Protein AF-A0A2N3PKP7-F1 (afdb_monomer)

Sequence (145 aa):
MVKKNRFWNNRLCNQIWKQWNFYYEQWLKAGGSLNTKGFIARTTYGYERVRYHLSYKLSYAIINNYKSFRGCLKLPFVLIAIVLKHKREAKFYECIIQKEPHLKLPPLSSYEDYKSAIREKQTFSYRLGSALIKACKTFHKGGIP

Radius of gyration: 20.46 Å; Cα contacts (8 Å, |Δi|>4): 107; chains: 1; bounding box: 43×53×50 Å

Organism: NCBI:txid157268

Secondary structure (DSSP, 8-state):
------GGGBHHHHHH-TTHHHHHHHHHHTTPPP-TT---B----HHHHHHTSHHHHHHHHHHHHTTSHHHHHHHHHHHHHHHHHHHHHHHHHHHHHHH-GGGSPPPGGGSTTHHHHHHHHHSHHHHHHHHHHHHHHHHTTT---

InterPro domains:
  IPR059418 Repeat of unknown function DUF8374 [PF28160] (39-144)

pLDDT: mean 79.08, std 14.98, range [32.28, 94.56]

Structure (mmCIF, N/CA/C/O backbone):
data_AF-A0A2N3PKP7-F1
#
_entry.id   AF-A0A2N3PKP7-F1
#
loop_
_atom_site.group_PDB
_atom_site.id
_atom_site.type_symbol
_atom_site.label_atom_id
_atom_site.label_alt_id
_atom_site.label_comp_id
_atom_site.label_asym_id
_atom_site.label_entity_id
_atom_site.label_seq_id
_atom_site.pdbx_PDB_ins_code
_atom_site.Cartn_x
_atom_site.Cartn_y
_atom_site.Cartn_z
_atom_site.occupancy
_atom_site.B_iso_or_equiv
_atom_site.auth_seq_id
_atom_site.auth_comp_id
_atom_site.auth_asym_id
_atom_site.auth_atom_id
_atom_site.pdbx_PDB_model_num
ATOM 1 N N . MET A 1 1 ? -0.941 28.768 1.260 1.00 32.28 1 MET A N 1
ATOM 2 C CA . MET A 1 1 ? -1.497 28.517 2.611 1.00 32.28 1 MET A CA 1
ATOM 3 C C . MET A 1 1 ? -1.691 27.021 2.815 1.00 32.28 1 MET A C 1
ATOM 5 O O . MET A 1 1 ? -2.619 26.449 2.256 1.00 32.28 1 MET A O 1
ATOM 9 N N . VAL A 1 2 ? -0.800 26.369 3.564 1.00 35.72 2 VAL A N 1
ATOM 10 C CA . VAL A 1 2 ? -0.954 24.953 3.930 1.00 35.72 2 VAL A CA 1
ATOM 11 C C . VAL A 1 2 ? -2.167 24.861 4.855 1.00 35.72 2 VAL A C 1
ATOM 13 O O . VAL A 1 2 ? -2.103 25.289 6.007 1.00 35.72 2 VAL A O 1
ATOM 16 N N . LYS A 1 3 ? -3.311 24.389 4.342 1.00 42.16 3 LYS A N 1
ATOM 17 C CA . LYS A 1 3 ? -4.479 24.110 5.183 1.00 42.16 3 LYS A CA 1
ATOM 18 C C . LYS A 1 3 ? -4.014 23.116 6.243 1.00 42.16 3 LYS A C 1
ATOM 20 O O . LYS A 1 3 ? -3.675 21.984 5.910 1.00 42.16 3 LYS A O 1
ATOM 25 N N . LYS A 1 4 ? -3.956 23.555 7.505 1.00 40.88 4 LYS A N 1
ATOM 26 C CA . LYS A 1 4 ? -3.724 22.684 8.659 1.00 40.88 4 LYS A CA 1
ATOM 27 C C . LYS A 1 4 ? -4.899 21.707 8.726 1.00 40.88 4 LYS A C 1
ATOM 29 O O . LYS A 1 4 ? -5.902 21.980 9.387 1.00 40.88 4 LYS A O 1
ATOM 34 N N . A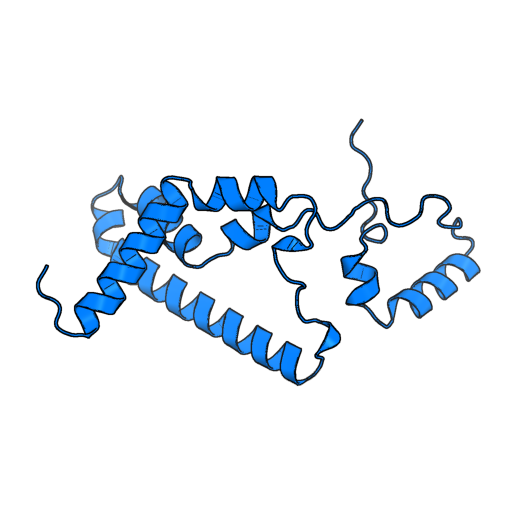SN A 1 5 ? -4.804 20.610 7.980 1.00 46.72 5 ASN A N 1
ATOM 35 C CA . ASN A 1 5 ? -5.686 19.462 8.097 1.00 46.72 5 ASN A CA 1
ATOM 36 C C . ASN A 1 5 ? -5.417 18.865 9.471 1.00 46.72 5 ASN A C 1
ATOM 38 O O . ASN A 1 5 ? -4.544 18.020 9.643 1.00 46.72 5 ASN A O 1
ATOM 42 N N . ARG A 1 6 ? -6.125 19.382 10.477 1.00 52.12 6 ARG A N 1
ATOM 43 C CA . ARG A 1 6 ? -6.140 18.758 11.790 1.00 52.12 6 ARG A CA 1
ATOM 44 C C . ARG A 1 6 ? -6.648 17.330 11.594 1.00 52.12 6 ARG A C 1
ATOM 46 O O . ARG A 1 6 ? -7.632 17.132 10.883 1.00 52.12 6 ARG A O 1
ATOM 53 N N . PHE A 1 7 ? -5.955 16.357 12.176 1.00 43.59 7 PHE A N 1
ATOM 54 C CA . PHE A 1 7 ? -6.187 14.921 11.972 1.00 43.59 7 PHE A CA 1
ATOM 55 C C . PHE A 1 7 ? -7.673 14.514 12.094 1.00 43.59 7 PHE A C 1
ATOM 57 O O . PHE A 1 7 ? -8.160 13.683 11.334 1.00 43.59 7 PHE A O 1
ATOM 64 N N . TRP A 1 8 ? -8.423 15.184 12.974 1.00 51.06 8 TRP A N 1
ATOM 65 C CA . TRP A 1 8 ? -9.853 14.974 13.231 1.00 51.06 8 TRP A CA 1
ATOM 66 C C . TRP A 1 8 ? -10.822 15.516 12.165 1.00 51.06 8 TRP A C 1
ATOM 68 O O . TRP A 1 8 ? -12.015 15.245 12.240 1.00 51.06 8 TRP A O 1
ATOM 78 N N . ASN A 1 9 ? -10.351 16.224 11.134 1.00 52.91 9 ASN A N 1
ATOM 79 C CA . ASN A 1 9 ? -11.203 16.702 10.034 1.00 52.91 9 ASN A CA 1
ATOM 80 C C . ASN A 1 9 ? -11.394 15.660 8.915 1.00 52.91 9 ASN A C 1
ATOM 82 O O . ASN A 1 9 ? -11.834 16.011 7.816 1.00 52.91 9 ASN A O 1
ATOM 86 N N . ASN A 1 10 ? -11.058 14.393 9.182 1.00 60.28 10 ASN A N 1
ATOM 87 C CA . ASN A 1 10 ? -11.123 13.289 8.232 1.00 60.28 10 ASN A CA 1
ATOM 88 C C . ASN A 1 10 ? -12.338 12.384 8.478 1.00 60.28 10 ASN A C 1
ATOM 90 O O . ASN A 1 10 ? -12.486 11.802 9.554 1.00 60.28 10 ASN A O 1
ATOM 94 N N . ARG A 1 11 ? -13.176 12.203 7.451 1.00 59.03 11 ARG A N 1
ATOM 95 C CA . ARG A 1 11 ? -14.379 11.357 7.525 1.00 59.03 11 ARG A CA 1
ATOM 96 C C . ARG A 1 11 ? -14.063 9.888 7.852 1.00 59.03 11 ARG A C 1
ATOM 98 O O . ARG A 1 11 ? -14.835 9.260 8.568 1.00 59.03 11 ARG A O 1
ATOM 105 N N . LEU A 1 12 ? -12.924 9.364 7.386 1.00 59.16 12 LEU A N 1
ATOM 106 C CA . LEU A 1 12 ? -12.485 7.994 7.693 1.00 59.16 12 LEU A CA 1
ATOM 107 C C . LEU A 1 12 ? -12.159 7.824 9.175 1.00 59.16 12 LEU A C 1
ATOM 109 O O . LEU A 1 12 ? -12.550 6.824 9.761 1.00 59.16 12 LEU A O 1
ATOM 113 N N . CYS A 1 13 ? -11.493 8.798 9.800 1.00 60.25 13 CYS A N 1
ATOM 114 C CA . CYS A 1 13 ? -11.154 8.718 11.222 1.00 60.25 13 CYS A CA 1
ATOM 115 C C . CYS A 1 13 ? -12.410 8.646 12.095 1.00 60.25 13 CYS A C 1
ATOM 117 O O . CYS A 1 13 ? -12.444 7.844 13.019 1.00 60.25 13 CYS A O 1
ATOM 119 N N . ASN A 1 14 ? -13.462 9.399 11.759 1.00 62.75 14 ASN A N 1
ATOM 120 C CA . ASN A 1 14 ? -14.734 9.319 12.479 1.00 62.75 14 ASN A CA 1
ATOM 121 C C . ASN A 1 14 ? -15.471 7.981 12.256 1.00 62.75 14 ASN A C 1
ATOM 123 O O . ASN A 1 14 ? -16.118 7.468 13.158 1.00 62.75 14 ASN A O 1
ATOM 127 N N . GLN A 1 15 ? -15.364 7.385 11.063 1.00 61.94 15 GLN A N 1
ATOM 128 C CA . GLN A 1 15 ? -15.978 6.077 10.779 1.00 61.94 15 GLN A CA 1
ATOM 129 C C . GLN A 1 15 ? -15.248 4.912 11.464 1.00 61.94 15 GLN A C 1
ATOM 131 O O . GLN A 1 15 ? -15.875 3.937 11.871 1.00 61.94 15 GLN A O 1
ATOM 136 N N . ILE A 1 16 ? -13.923 5.008 11.562 1.00 59.66 16 ILE A N 1
ATOM 137 C CA . ILE A 1 16 ? -13.038 3.943 12.047 1.00 59.66 16 ILE A CA 1
ATOM 138 C C . ILE A 1 16 ? -12.884 4.011 13.572 1.00 59.66 16 ILE A C 1
ATOM 140 O O . ILE A 1 16 ? -12.731 2.982 14.219 1.00 59.66 16 ILE A O 1
ATOM 144 N N . TRP A 1 17 ? -12.942 5.200 14.175 1.00 65.38 17 TRP A N 1
ATOM 145 C CA . TRP A 1 17 ? -12.662 5.377 15.597 1.00 65.38 17 TRP A CA 1
ATOM 146 C C . TRP A 1 17 ? -13.943 5.613 16.405 1.00 65.38 17 TRP A C 1
ATOM 148 O O . TRP A 1 17 ? -14.328 6.748 16.667 1.00 65.38 17 TRP A O 1
ATOM 158 N N . LYS A 1 18 ? -14.595 4.531 16.853 1.00 64.31 18 LYS A N 1
ATOM 159 C CA . LYS A 1 18 ? -15.842 4.607 17.644 1.00 64.31 18 LYS A CA 1
ATOM 160 C C . LYS A 1 18 ? -15.707 5.438 18.931 1.00 64.31 18 LYS A C 1
ATOM 162 O O . LYS A 1 18 ? -16.654 6.122 19.308 1.00 64.31 18 LYS A O 1
ATOM 167 N N . GLN A 1 19 ? -14.539 5.428 19.590 1.00 65.69 19 GLN A N 1
ATOM 168 C CA . GLN A 1 19 ? -14.286 6.254 20.783 1.00 65.69 19 GLN A CA 1
ATOM 169 C C . GLN A 1 19 ? -14.061 7.743 20.466 1.00 65.69 19 GLN A C 1
ATOM 171 O O . GLN A 1 19 ? -13.920 8.543 21.387 1.00 65.69 19 GLN A O 1
ATOM 176 N N . TRP A 1 20 ? -14.026 8.149 19.194 1.00 69.94 20 TRP A N 1
ATOM 177 C CA . TRP A 1 20 ? -13.763 9.539 18.827 1.00 69.94 20 TRP A CA 1
ATOM 178 C C . TRP A 1 20 ? -14.800 10.501 19.408 1.00 69.94 20 TRP A C 1
ATOM 180 O O . TRP A 1 20 ? -14.413 11.512 19.986 1.00 69.94 20 TRP A O 1
ATOM 190 N N . ASN A 1 21 ? -16.090 10.152 19.337 1.00 70.75 21 ASN A N 1
ATOM 191 C CA . ASN A 1 21 ? -17.156 10.969 19.924 1.00 70.75 21 ASN A CA 1
ATOM 192 C C . ASN A 1 21 ? -16.914 11.197 21.422 1.00 70.75 21 ASN A C 1
ATOM 194 O O . ASN A 1 21 ? -17.034 12.317 21.898 1.00 70.75 21 ASN A O 1
ATOM 198 N N . PHE A 1 22 ? -16.476 10.164 22.146 1.00 76.31 22 PHE A N 1
ATOM 199 C CA . PHE A 1 22 ? -16.149 10.275 23.566 1.00 76.31 22 PHE A CA 1
ATOM 200 C C . PHE A 1 22 ? -14.987 11.250 23.823 1.00 76.31 22 PHE A C 1
ATOM 202 O O . PHE A 1 22 ? -15.097 12.133 24.669 1.00 76.31 22 PHE A O 1
ATOM 209 N N . TYR A 1 23 ? -13.888 11.152 23.070 1.00 73.88 23 TYR A N 1
ATOM 210 C CA . TYR A 1 23 ? -12.760 12.081 23.222 1.00 73.88 23 TYR A CA 1
ATOM 211 C C . TYR A 1 23 ? -13.097 13.514 22.788 1.00 73.88 23 TYR A C 1
ATOM 213 O O . TYR A 1 23 ? -12.611 14.466 23.397 1.00 73.88 23 TYR A O 1
ATOM 221 N N . TYR A 1 24 ? -13.924 13.679 21.754 1.00 72.19 24 TYR A N 1
ATOM 222 C CA . TYR A 1 24 ? -14.374 14.988 21.284 1.00 72.19 24 TYR A CA 1
ATOM 223 C C . TYR A 1 24 ? -15.248 15.689 22.331 1.00 72.19 24 TYR A C 1
ATOM 225 O O . TYR A 1 24 ? -15.012 16.857 22.630 1.00 72.19 24 TYR A O 1
ATOM 233 N N . GLU A 1 25 ? -16.170 14.959 22.963 1.00 76.62 25 GLU A N 1
ATOM 234 C CA . GLU A 1 25 ? -16.964 15.450 24.096 1.00 76.62 25 GLU A CA 1
ATOM 235 C C . GLU A 1 25 ? -16.074 15.891 25.269 1.00 76.62 25 GLU A C 1
ATOM 237 O O . GLU A 1 25 ? -16.252 16.977 25.820 1.00 76.62 25 GLU A O 1
ATOM 242 N N . GLN A 1 26 ? -15.059 15.097 25.623 1.00 83.56 26 GLN A N 1
ATOM 243 C CA . GLN A 1 26 ? -14.100 15.467 26.672 1.00 83.56 26 GLN A CA 1
ATOM 244 C C . GLN A 1 26 ? -13.302 16.730 26.312 1.00 83.56 26 GLN A C 1
ATOM 246 O O . GLN A 1 26 ? -13.051 17.575 27.168 1.00 83.56 26 GLN A O 1
ATOM 251 N N . TRP A 1 27 ? -12.926 16.889 25.043 1.00 74.69 27 TRP A N 1
ATOM 252 C CA . TRP A 1 27 ? -12.210 18.068 24.562 1.00 74.69 27 TRP A CA 1
ATOM 253 C C . TRP A 1 27 ? -13.076 19.335 24.567 1.00 74.69 27 TRP A C 1
ATOM 255 O O . TRP A 1 27 ? -12.588 20.403 24.938 1.00 74.69 27 TRP A O 1
ATOM 265 N N . LEU A 1 28 ? -14.362 19.226 24.217 1.00 79.62 28 LEU A N 1
ATOM 266 C CA . LEU A 1 28 ? -15.312 20.335 24.338 1.00 79.62 28 LEU A CA 1
ATOM 267 C C . LEU A 1 28 ? -15.469 20.768 25.799 1.00 79.62 28 LEU A C 1
ATOM 269 O O . LEU A 1 28 ? -15.387 21.959 26.096 1.00 79.62 28 LEU A O 1
ATOM 273 N N . LYS A 1 29 ? -15.594 19.808 26.725 1.00 86.44 29 LYS A N 1
ATOM 274 C CA . LYS A 1 29 ? -15.646 20.083 28.172 1.00 86.44 29 LYS A CA 1
ATOM 275 C C . LYS A 1 29 ? -14.379 20.762 28.700 1.00 86.44 29 LYS A C 1
ATOM 277 O O . LYS A 1 29 ? -14.458 21.530 29.650 1.00 86.44 29 LYS A O 1
ATOM 282 N N . ALA A 1 30 ? -13.230 20.525 28.068 1.00 85.06 30 ALA A N 1
ATOM 283 C CA . ALA A 1 30 ? -11.958 21.173 28.392 1.00 85.06 30 ALA A CA 1
ATOM 284 C C . ALA A 1 30 ? -11.779 22.572 27.754 1.00 85.06 30 ALA A C 1
ATOM 286 O O . ALA A 1 30 ? -10.675 23.113 27.777 1.00 85.06 30 ALA A O 1
ATOM 287 N N . GLY A 1 31 ? -12.829 23.161 27.163 1.00 83.25 31 GLY A N 1
ATOM 288 C CA . GLY A 1 31 ? -12.782 24.494 26.542 1.00 83.25 31 GLY A CA 1
ATOM 289 C C . GLY A 1 31 ? -12.355 24.498 25.069 1.00 83.25 31 GLY A C 1
ATOM 290 O O . GLY A 1 31 ? -11.975 25.536 24.525 1.00 83.25 31 GLY A O 1
ATOM 291 N N . GLY A 1 32 ? -12.394 23.342 24.405 1.00 75.12 32 GLY A N 1
ATOM 292 C CA . GLY A 1 32 ? -12.152 23.223 22.972 1.00 75.12 32 GLY A CA 1
ATOM 293 C C . GLY A 1 32 ? -13.193 23.950 22.106 1.00 75.12 32 GLY A C 1
ATOM 294 O O . GLY A 1 32 ? -14.362 24.061 22.459 1.00 75.12 32 GLY A O 1
ATOM 295 N N . SER A 1 33 ? -12.785 24.432 20.928 1.00 76.06 33 SER A N 1
ATOM 296 C CA . SER A 1 33 ? -13.668 25.120 19.968 1.00 76.06 33 SER A CA 1
ATOM 297 C C . SER A 1 33 ? -14.510 24.174 19.098 1.00 76.06 33 SER A C 1
ATOM 299 O O . SER A 1 33 ? -13.982 23.317 18.399 1.00 76.06 33 SER A O 1
ATOM 301 N N . LEU A 1 34 ? -15.823 24.389 19.025 1.00 66.81 34 LEU A N 1
ATOM 302 C CA . LEU A 1 34 ? -16.725 23.594 18.178 1.00 66.81 34 LEU A CA 1
ATOM 303 C C . LEU A 1 34 ? -16.230 23.451 16.725 1.00 66.81 34 LEU A C 1
ATOM 305 O O . LEU A 1 34 ? -15.772 24.411 16.096 1.00 66.81 34 LEU A O 1
ATOM 309 N N . ASN A 1 35 ? -16.369 22.247 16.161 1.00 60.47 35 ASN A N 1
ATOM 310 C CA . ASN A 1 35 ? -16.067 22.009 14.753 1.00 60.47 35 ASN A CA 1
ATOM 311 C C . ASN A 1 35 ? -17.174 22.570 13.840 1.00 60.47 35 ASN A C 1
ATOM 313 O O . ASN A 1 35 ? -18.063 21.851 13.396 1.00 60.47 35 ASN A O 1
ATOM 317 N N . THR A 1 36 ? -17.091 23.860 13.522 1.00 60.75 36 THR A N 1
ATOM 318 C CA . THR A 1 36 ? -18.046 24.573 12.653 1.00 60.75 36 THR A CA 1
ATOM 319 C C . THR A 1 36 ? -17.809 24.368 11.155 1.00 60.75 36 THR A C 1
ATOM 321 O O . THR A 1 36 ? -18.619 24.797 10.340 1.00 60.75 36 THR A O 1
ATOM 324 N N . LYS A 1 37 ? -16.705 23.718 10.760 1.00 57.28 37 LYS A N 1
ATOM 325 C CA . LYS A 1 37 ? -16.305 23.569 9.347 1.00 57.28 37 LYS A CA 1
ATOM 326 C C . LYS A 1 37 ? -16.709 22.227 8.717 1.00 57.28 37 LYS A C 1
ATOM 328 O O . LYS A 1 37 ? -16.512 22.050 7.516 1.00 57.28 37 LYS A O 1
ATOM 333 N N . GLY A 1 38 ? -17.249 21.288 9.500 1.00 60.44 38 GLY A N 1
ATOM 334 C CA . GLY A 1 38 ? -17.584 19.932 9.047 1.00 60.44 38 GLY A CA 1
ATOM 335 C C . GLY A 1 38 ? -16.357 19.080 8.674 1.00 60.44 38 GLY A C 1
ATOM 336 O O . GLY A 1 38 ? -15.212 19.431 8.967 1.00 60.44 38 GLY A O 1
ATOM 337 N N . PHE A 1 39 ? -16.573 17.929 8.022 1.00 55.09 39 PHE A N 1
ATOM 338 C CA . PHE A 1 39 ? -15.484 17.087 7.502 1.00 55.09 39 PHE A CA 1
ATOM 339 C C . PHE A 1 39 ? -14.868 17.729 6.247 1.00 55.09 39 PHE A C 1
ATOM 341 O O . PHE A 1 39 ? -15.379 17.563 5.141 1.00 55.09 39 PHE A O 1
ATOM 348 N N . ILE A 1 40 ? -13.770 18.472 6.420 1.00 50.69 40 ILE A N 1
ATOM 349 C CA . ILE A 1 40 ? -13.083 19.192 5.330 1.00 50.69 40 ILE A CA 1
ATOM 350 C C . ILE A 1 40 ? -12.233 18.243 4.466 1.00 50.69 40 ILE A C 1
ATOM 352 O O . ILE A 1 40 ? -12.097 18.463 3.264 1.00 50.69 40 ILE A O 1
ATOM 356 N N . ALA A 1 41 ? -11.655 17.188 5.053 1.00 52.97 41 ALA A N 1
ATOM 357 C CA . ALA A 1 41 ? -10.836 16.214 4.335 1.00 52.97 41 ALA A CA 1
ATOM 358 C C . ALA A 1 41 ? -11.690 14.998 3.957 1.00 52.97 41 ALA A C 1
ATOM 360 O O . ALA A 1 41 ? -11.899 14.065 4.741 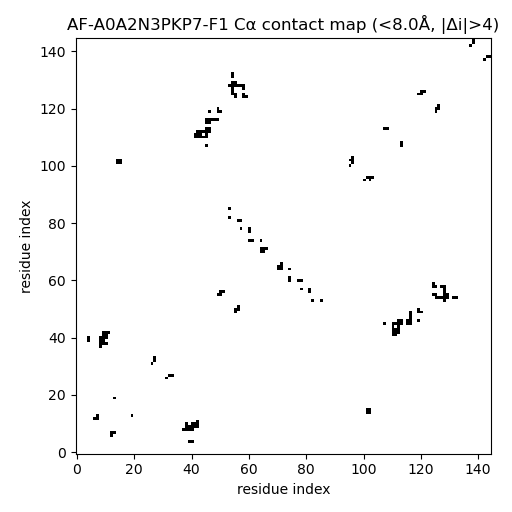1.00 52.97 41 ALA A O 1
ATOM 361 N N . ARG A 1 42 ? -12.205 15.012 2.731 1.00 55.03 42 ARG A N 1
ATOM 362 C CA . ARG A 1 42 ? -12.900 13.874 2.140 1.00 55.03 42 ARG A CA 1
ATOM 363 C C . ARG A 1 42 ? -11.850 12.910 1.577 1.00 55.03 42 ARG A C 1
ATOM 365 O O . ARG A 1 42 ? -11.325 13.105 0.496 1.00 55.03 42 ARG A O 1
ATOM 372 N N . THR A 1 43 ? -11.474 11.925 2.391 1.00 59.59 43 THR A N 1
ATOM 373 C CA . THR A 1 43 ? -10.742 10.691 2.034 1.00 59.59 43 THR A CA 1
ATOM 374 C C . THR A 1 43 ? -9.831 10.785 0.788 1.00 59.59 43 THR A C 1
ATOM 376 O O . THR A 1 43 ? -10.105 10.152 -0.229 1.00 59.59 43 THR A O 1
ATOM 379 N N . THR A 1 44 ? -8.743 11.554 0.843 1.00 64.75 44 THR A N 1
ATOM 380 C CA . THR A 1 44 ? -7.735 11.645 -0.235 1.00 64.75 44 THR A CA 1
ATOM 381 C C . THR A 1 44 ? -6.642 10.589 -0.046 1.00 64.75 44 THR A C 1
ATOM 383 O O . THR A 1 44 ? -5.477 10.919 0.154 1.00 64.75 44 THR A O 1
ATOM 386 N N . TYR A 1 45 ? -7.035 9.316 0.002 1.00 74.44 45 TYR A N 1
ATOM 387 C CA . TYR A 1 45 ? -6.114 8.191 0.233 1.00 74.44 45 TYR A CA 1
ATOM 388 C C . TYR A 1 45 ? -6.154 7.149 -0.887 1.00 74.44 45 TYR A C 1
ATOM 390 O O . TYR A 1 45 ? -5.452 6.140 -0.811 1.00 74.44 45 TYR A O 1
ATOM 398 N N . GLY A 1 46 ? -6.979 7.343 -1.919 1.00 79.69 46 GLY A N 1
ATOM 399 C CA . GLY A 1 46 ? -7.084 6.403 -3.029 1.00 79.69 46 GLY A CA 1
ATOM 400 C C . GLY A 1 46 ? -5.752 6.246 -3.765 1.00 79.69 46 GLY A C 1
ATOM 401 O O . GLY A 1 46 ? -5.341 5.125 -4.070 1.00 79.69 46 GLY A O 1
ATOM 402 N N . TYR A 1 47 ? -5.045 7.352 -3.986 1.00 77.94 47 TYR A N 1
ATOM 403 C CA . TYR A 1 47 ? -3.722 7.391 -4.603 1.00 77.94 47 TYR A CA 1
ATOM 404 C C . TYR A 1 47 ? -2.679 6.615 -3.783 1.00 77.94 47 TYR A C 1
ATOM 406 O O . TYR A 1 47 ? -1.996 5.730 -4.304 1.00 77.94 47 TYR A O 1
ATOM 414 N N . GLU A 1 48 ? -2.599 6.875 -2.477 1.00 81.25 48 GLU A N 1
ATOM 415 C CA . GLU A 1 48 ? -1.670 6.184 -1.573 1.00 81.25 48 GLU A CA 1
ATOM 416 C C . GLU A 1 48 ? -1.982 4.689 -1.462 1.00 81.25 48 GLU A C 1
ATOM 418 O O . GLU A 1 48 ? -1.075 3.853 -1.480 1.00 81.25 48 GLU A O 1
ATOM 423 N N . ARG A 1 49 ? -3.269 4.327 -1.429 1.00 85.38 49 ARG A N 1
ATOM 424 C CA . ARG A 1 49 ? -3.714 2.930 -1.401 1.00 85.38 49 ARG A CA 1
ATOM 425 C C . ARG A 1 49 ? -3.248 2.164 -2.636 1.00 85.38 49 ARG A C 1
ATOM 427 O O . ARG A 1 49 ? -2.803 1.027 -2.501 1.00 85.38 49 ARG A O 1
ATOM 434 N N . VAL A 1 50 ? -3.295 2.784 -3.818 1.00 86.19 50 VAL A N 1
ATOM 435 C CA . VAL A 1 50 ? -2.759 2.186 -5.052 1.00 86.19 50 VAL A CA 1
ATOM 436 C C . VAL A 1 50 ? -1.244 2.001 -4.970 1.00 86.19 50 VAL A C 1
ATOM 438 O O . VAL A 1 50 ? -0.746 0.938 -5.341 1.00 86.19 50 VAL A O 1
ATOM 441 N N . ARG A 1 51 ? -0.506 2.971 -4.421 1.00 82.94 51 ARG A N 1
ATOM 442 C CA . ARG A 1 51 ? 0.946 2.841 -4.197 1.00 82.94 51 ARG A CA 1
ATOM 443 C C . ARG A 1 51 ? 1.317 1.788 -3.155 1.00 82.94 51 ARG A C 1
ATOM 445 O O . ARG A 1 51 ? 2.409 1.228 -3.211 1.00 82.94 51 ARG A O 1
ATOM 452 N N . TYR A 1 52 ? 0.414 1.470 -2.232 1.00 87.56 52 TYR A N 1
ATOM 453 C CA . TYR A 1 52 ? 0.616 0.393 -1.264 1.00 87.56 52 TYR A CA 1
ATOM 454 C C . TYR A 1 52 ? 0.449 -1.013 -1.872 1.00 87.56 52 TYR A C 1
ATOM 456 O O . TYR A 1 52 ? 0.832 -2.011 -1.249 1.00 87.56 52 TYR A O 1
ATOM 464 N N . HIS A 1 53 ? -0.092 -1.131 -3.090 1.00 91.50 53 HIS A N 1
ATOM 465 C CA . HIS A 1 53 ? -0.231 -2.420 -3.761 1.00 91.50 53 HIS A CA 1
ATOM 466 C C . HIS A 1 53 ? 1.115 -3.137 -3.906 1.00 91.50 53 HIS A C 1
ATOM 468 O O . HIS A 1 53 ? 2.159 -2.525 -4.147 1.00 91.50 53 HIS A O 1
ATOM 474 N N . LEU A 1 54 ? 1.068 -4.471 -3.837 1.00 92.44 54 LEU A N 1
ATOM 475 C CA . LEU A 1 54 ? 2.251 -5.314 -3.995 1.00 92.44 54 LEU A CA 1
ATOM 476 C C . LEU A 1 54 ? 3.000 -5.024 -5.305 1.00 92.44 54 LEU A C 1
ATOM 478 O O . LEU A 1 54 ? 4.222 -4.934 -5.287 1.00 92.44 54 LEU A O 1
ATOM 482 N N . SER A 1 55 ? 2.278 -4.810 -6.411 1.00 92.62 55 SER A N 1
ATOM 483 C CA . SER A 1 55 ? 2.864 -4.470 -7.715 1.00 92.62 55 SER A CA 1
ATOM 484 C C . SER A 1 55 ? 3.815 -3.277 -7.623 1.00 92.62 55 SER A C 1
ATOM 486 O O . SER A 1 55 ? 4.950 -3.356 -8.076 1.00 92.62 55 SER A O 1
ATOM 488 N N . TYR A 1 56 ? 3.379 -2.196 -6.973 1.00 89.81 56 TYR A N 1
ATOM 489 C CA . TYR A 1 56 ? 4.172 -0.976 -6.857 1.00 89.81 56 TYR A CA 1
ATOM 490 C C . TYR A 1 56 ? 5.410 -1.193 -5.974 1.00 89.81 56 TYR A C 1
ATOM 492 O O . TYR A 1 56 ? 6.510 -0.785 -6.345 1.00 89.81 56 TYR A O 1
ATOM 500 N N . LYS A 1 57 ? 5.258 -1.915 -4.849 1.00 90.06 57 LYS A N 1
ATOM 501 C CA . LYS A 1 57 ? 6.373 -2.288 -3.956 1.00 90.06 57 LYS A CA 1
ATOM 502 C C . LYS A 1 57 ? 7.454 -3.090 -4.700 1.00 90.06 57 LYS A C 1
ATOM 504 O O . LYS A 1 57 ? 8.642 -2.825 -4.526 1.00 90.06 57 LYS A O 1
ATOM 509 N N . LEU A 1 58 ? 7.050 -4.042 -5.544 1.00 93.50 58 LEU A N 1
ATOM 510 C CA . LEU A 1 58 ? 7.975 -4.876 -6.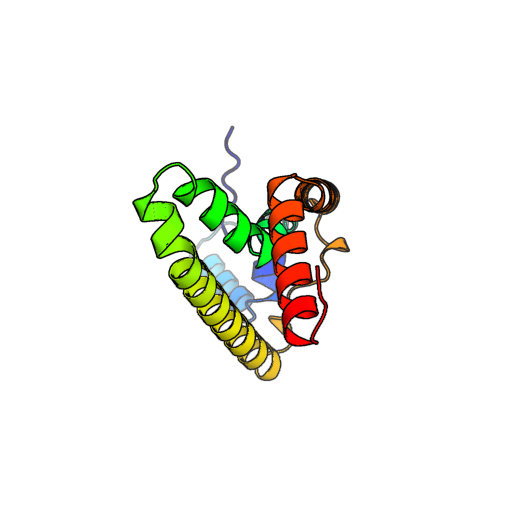318 1.00 93.50 58 LEU A CA 1
ATOM 511 C C . LEU A 1 58 ? 8.707 -4.070 -7.393 1.00 93.50 58 LEU A C 1
ATOM 513 O O . LEU A 1 58 ? 9.928 -4.138 -7.484 1.00 93.50 58 LEU A O 1
ATOM 517 N N . SER A 1 59 ? 7.993 -3.261 -8.173 1.00 93.19 59 SER A N 1
ATOM 518 C CA . SER A 1 59 ? 8.613 -2.427 -9.210 1.00 93.19 59 SER A CA 1
ATOM 519 C C . SER A 1 59 ? 9.569 -1.404 -8.652 1.00 93.19 59 SER A C 1
ATOM 521 O O . SER A 1 59 ? 10.635 -1.196 -9.220 1.00 93.19 59 SER A O 1
ATOM 523 N N . TYR A 1 60 ? 9.210 -0.791 -7.528 1.00 90.88 60 TYR A N 1
ATOM 524 C CA . TYR A 1 60 ? 10.098 0.130 -6.845 1.00 90.88 60 TYR A CA 1
ATOM 525 C C . TYR A 1 60 ? 11.391 -0.571 -6.408 1.00 90.88 60 TYR A C 1
ATOM 527 O O . TYR A 1 60 ? 12.477 -0.044 -6.628 1.00 90.88 60 TYR A O 1
ATOM 535 N N . ALA A 1 61 ? 11.299 -1.798 -5.881 1.00 91.00 61 ALA A N 1
ATOM 536 C CA . ALA A 1 61 ? 12.477 -2.592 -5.545 1.00 91.00 61 ALA A CA 1
ATOM 537 C C . ALA A 1 61 ? 13.341 -2.920 -6.776 1.00 91.00 61 ALA A C 1
ATOM 539 O O . ALA A 1 61 ? 1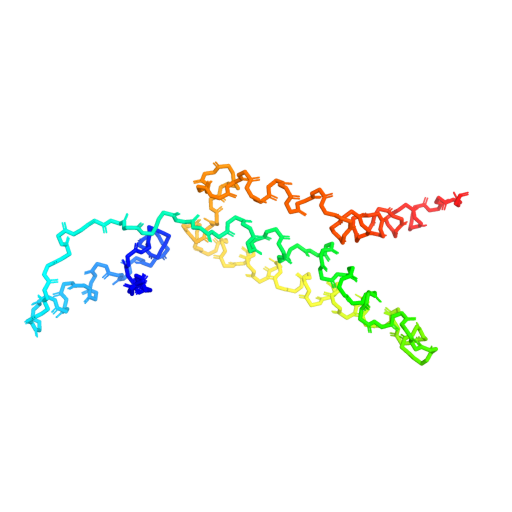4.563 -2.829 -6.687 1.00 91.00 61 ALA A O 1
ATOM 540 N N . ILE A 1 62 ? 12.733 -3.233 -7.925 1.00 91.19 62 ILE A N 1
ATOM 541 C CA . ILE A 1 62 ? 13.459 -3.456 -9.187 1.00 91.19 62 ILE A CA 1
ATOM 542 C C . ILE A 1 62 ? 14.189 -2.180 -9.613 1.00 91.19 62 ILE A C 1
ATOM 544 O O . ILE A 1 62 ? 15.407 -2.194 -9.776 1.00 91.19 62 ILE A O 1
ATOM 548 N N . ILE A 1 63 ? 13.464 -1.064 -9.734 1.00 90.19 63 ILE A N 1
ATOM 549 C CA . ILE A 1 63 ? 14.001 0.233 -10.175 1.00 90.19 63 ILE A CA 1
ATOM 550 C C . ILE A 1 63 ? 15.083 0.752 -9.209 1.00 90.19 63 ILE A C 1
ATOM 552 O O . ILE A 1 63 ? 16.016 1.432 -9.622 1.00 90.19 63 ILE A O 1
ATOM 556 N N . ASN A 1 64 ? 15.024 0.413 -7.924 1.00 89.00 64 ASN A N 1
ATOM 557 C CA . ASN A 1 64 ? 16.069 0.825 -6.992 1.00 89.00 64 ASN A CA 1
ATOM 558 C C . ASN A 1 64 ? 17.346 -0.031 -7.098 1.00 89.00 64 ASN A C 1
ATOM 560 O O . ASN A 1 64 ? 18.440 0.465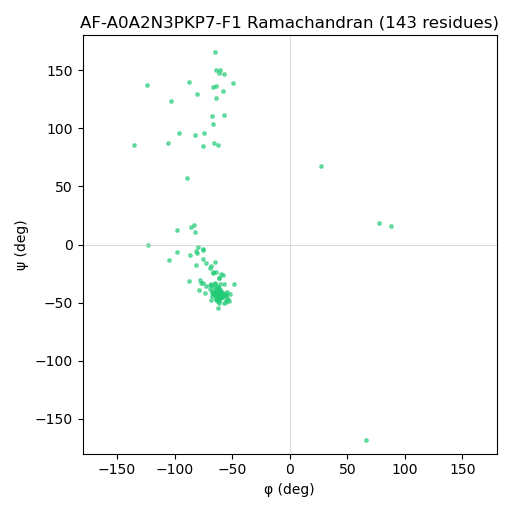 -6.854 1.00 89.00 64 ASN A O 1
ATOM 564 N N . ASN A 1 65 ? 17.227 -1.312 -7.464 1.00 87.44 65 ASN A N 1
ATOM 565 C CA . ASN A 1 65 ? 18.344 -2.264 -7.417 1.00 87.44 65 ASN A CA 1
ATOM 566 C C . ASN A 1 65 ? 18.954 -2.603 -8.790 1.00 87.44 65 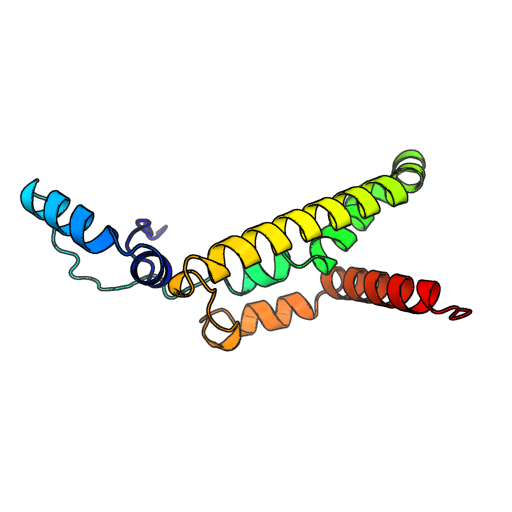ASN A C 1
ATOM 568 O O . ASN A 1 65 ? 20.049 -3.161 -8.826 1.00 87.44 65 ASN A O 1
ATOM 572 N N . TYR A 1 66 ? 18.303 -2.263 -9.912 1.00 86.31 66 TYR A N 1
ATOM 573 C CA . TYR A 1 66 ? 18.769 -2.661 -11.253 1.00 86.31 66 TYR A CA 1
ATOM 574 C C . TYR A 1 66 ? 20.097 -2.022 -11.686 1.00 86.31 66 TYR A C 1
ATOM 576 O O . TYR A 1 66 ? 20.784 -2.573 -12.539 1.00 86.31 66 TYR A O 1
ATOM 584 N N . LYS A 1 67 ? 20.477 -0.869 -11.116 1.00 85.81 67 LYS A N 1
ATOM 585 C CA . LYS A 1 67 ? 21.663 -0.106 -11.552 1.00 85.81 67 LYS A CA 1
ATOM 586 C C . LYS A 1 67 ? 23.001 -0.747 -11.170 1.00 85.81 67 LYS A C 1
ATOM 588 O O . LYS A 1 67 ? 24.032 -0.346 -11.695 1.00 85.81 67 LYS A O 1
ATOM 593 N N . SER A 1 68 ? 23.011 -1.703 -10.243 1.00 88.81 68 SER A N 1
ATOM 594 C CA . SER A 1 68 ? 24.236 -2.342 -9.756 1.00 88.81 68 SER A CA 1
ATOM 595 C C . SER A 1 68 ? 24.159 -3.853 -9.927 1.00 88.81 68 SER A C 1
ATOM 597 O O . SER A 1 68 ? 23.159 -4.464 -9.559 1.00 88.81 68 SER A O 1
ATOM 599 N N . PHE A 1 69 ? 25.247 -4.475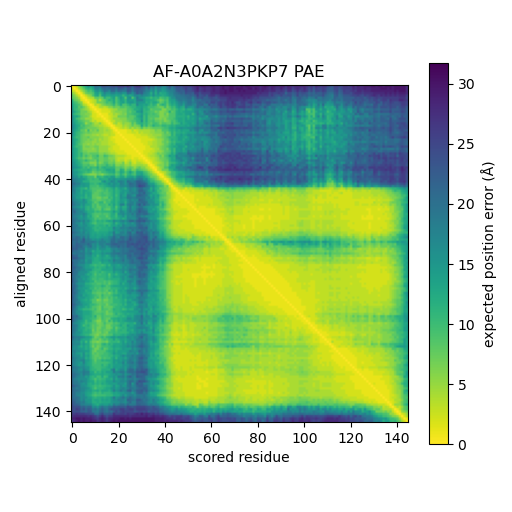 -10.390 1.00 85.62 69 PHE A N 1
ATOM 600 C CA . PHE A 1 69 ? 25.348 -5.932 -10.529 1.00 85.62 69 PHE A CA 1
ATOM 601 C C . PHE A 1 69 ? 25.060 -6.664 -9.206 1.00 85.62 69 PHE A C 1
ATOM 603 O O . PHE A 1 69 ? 24.263 -7.600 -9.159 1.00 85.62 69 PHE A O 1
ATOM 610 N N . ARG A 1 70 ? 25.622 -6.169 -8.091 1.00 88.56 70 ARG A N 1
ATOM 611 C CA . ARG A 1 70 ? 25.348 -6.705 -6.744 1.00 88.56 70 ARG A CA 1
ATOM 612 C C . ARG A 1 70 ? 23.888 -6.502 -6.322 1.00 88.56 70 ARG A C 1
ATOM 614 O O . ARG A 1 70 ? 23.349 -7.330 -5.592 1.00 88.56 70 ARG A O 1
ATOM 621 N N . GLY A 1 71 ? 23.260 -5.411 -6.762 1.00 88.00 71 GLY A N 1
ATOM 622 C CA . GLY A 1 71 ? 21.839 -5.137 -6.531 1.00 88.00 71 GLY A CA 1
ATOM 623 C C . GLY A 1 71 ? 20.946 -6.123 -7.280 1.00 88.00 71 GLY A C 1
ATOM 624 O O . GLY A 1 71 ? 20.040 -6.698 -6.683 1.00 88.00 71 GLY A O 1
ATOM 625 N N . CYS A 1 72 ? 21.263 -6.397 -8.546 1.00 87.69 72 CYS A N 1
ATOM 626 C CA . CYS A 1 72 ? 20.565 -7.384 -9.365 1.00 87.69 72 CYS A CA 1
ATOM 627 C C . CYS A 1 72 ? 20.679 -8.801 -8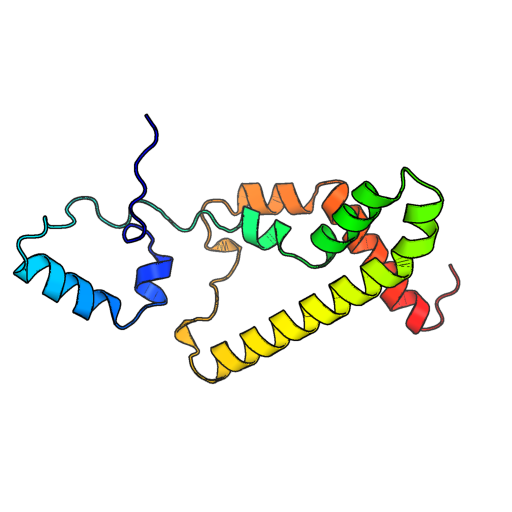.777 1.00 87.69 72 CYS A C 1
ATOM 629 O O . CYS A 1 72 ? 19.673 -9.493 -8.652 1.00 87.69 72 CYS A O 1
ATOM 631 N N . LEU A 1 73 ? 21.864 -9.204 -8.302 1.00 89.75 73 LEU A N 1
ATOM 632 C CA . LEU A 1 73 ? 22.057 -10.520 -7.680 1.00 89.75 73 LEU A CA 1
ATOM 633 C C . LEU A 1 73 ? 21.235 -10.696 -6.388 1.00 89.75 73 LEU A C 1
ATOM 635 O O . LEU A 1 73 ? 20.714 -11.774 -6.117 1.00 89.75 73 LEU A O 1
ATOM 639 N N . LYS A 1 74 ? 21.088 -9.631 -5.588 1.00 92.88 74 LYS A N 1
ATOM 640 C CA . LYS A 1 74 ? 20.285 -9.645 -4.349 1.00 92.88 74 LYS A CA 1
ATOM 641 C C . LYS A 1 74 ? 18.783 -9.473 -4.595 1.00 92.88 74 LYS A C 1
ATOM 643 O O . LYS A 1 74 ? 17.982 -9.778 -3.709 1.00 92.88 74 LYS A O 1
ATOM 648 N N . LEU A 1 75 ? 18.390 -8.985 -5.770 1.00 92.69 75 LEU A N 1
ATOM 649 C CA . LEU A 1 75 ? 17.016 -8.612 -6.094 1.00 92.69 75 LEU A CA 1
ATOM 650 C C . LEU A 1 75 ? 15.999 -9.750 -5.882 1.00 92.69 75 LEU A C 1
ATOM 652 O O . LEU A 1 75 ? 14.971 -9.472 -5.262 1.00 92.69 75 LEU A O 1
ATOM 656 N N . PRO A 1 76 ? 16.248 -11.016 -6.280 1.00 91.25 76 PRO A N 1
ATOM 657 C CA . PRO A 1 76 ? 15.298 -12.104 -6.035 1.00 91.25 76 PRO A CA 1
ATOM 658 C C . PRO A 1 76 ? 14.948 -12.268 -4.549 1.00 91.25 76 PRO A C 1
ATOM 660 O O . PRO A 1 76 ? 13.772 -12.364 -4.193 1.00 91.25 76 PRO A O 1
ATOM 663 N N . PHE A 1 77 ? 15.948 -12.205 -3.664 1.00 92.94 77 PHE A N 1
ATOM 664 C CA . PHE A 1 77 ? 15.753 -12.311 -2.215 1.00 92.94 77 PHE A CA 1
ATOM 665 C C . PHE A 1 77 ? 14.949 -11.131 -1.658 1.00 92.94 77 PHE A C 1
ATOM 667 O O . PHE A 1 77 ? 14.029 -11.321 -0.858 1.00 92.94 77 PHE A O 1
ATOM 674 N N . VAL A 1 78 ? 15.245 -9.912 -2.121 1.00 92.81 78 VAL A N 1
ATOM 675 C CA . VAL A 1 78 ? 14.511 -8.696 -1.734 1.00 92.81 78 VAL A CA 1
ATOM 676 C C . VAL A 1 78 ? 13.041 -8.789 -2.150 1.00 92.81 78 VAL A C 1
ATOM 678 O O . VAL A 1 78 ? 12.152 -8.489 -1.351 1.00 92.81 78 VAL A O 1
ATOM 681 N N . LEU A 1 79 ? 12.762 -9.245 -3.374 1.00 93.81 79 LEU A N 1
ATOM 682 C CA . LEU A 1 79 ? 11.396 -9.401 -3.875 1.00 93.81 79 LEU A CA 1
ATOM 683 C C . LEU A 1 79 ? 10.611 -10.427 -3.048 1.00 93.81 79 LEU A C 1
ATOM 685 O O . LEU A 1 79 ? 9.488 -10.137 -2.631 1.00 93.81 79 LEU A O 1
ATOM 689 N N . ILE A 1 80 ? 11.206 -11.584 -2.737 1.00 93.56 80 ILE A N 1
ATOM 690 C CA . ILE A 1 80 ? 10.578 -12.603 -1.881 1.00 93.56 80 ILE A CA 1
ATOM 691 C C . ILE A 1 80 ? 10.260 -12.025 -0.496 1.00 93.56 80 ILE A C 1
ATOM 693 O O . ILE A 1 80 ? 9.136 -12.175 -0.009 1.00 93.56 80 ILE A O 1
ATOM 697 N N . ALA A 1 81 ? 11.204 -11.309 0.122 1.00 94.56 81 ALA A N 1
ATOM 698 C CA . ALA A 1 81 ? 10.999 -10.686 1.428 1.00 94.56 81 ALA A CA 1
ATOM 699 C C . ALA A 1 81 ? 9.823 -9.691 1.419 1.00 94.56 81 ALA A C 1
ATOM 701 O O . ALA A 1 81 ? 8.980 -9.718 2.323 1.00 94.56 81 ALA A O 1
ATOM 702 N N . ILE A 1 82 ? 9.714 -8.862 0.374 1.00 91.38 82 ILE A N 1
ATOM 703 C CA . ILE A 1 82 ? 8.600 -7.919 0.185 1.00 91.38 82 ILE A CA 1
ATOM 704 C C . ILE A 1 82 ? 7.267 -8.663 0.064 1.00 91.38 82 ILE A C 1
ATOM 706 O O . ILE A 1 82 ? 6.299 -8.285 0.727 1.00 91.38 82 ILE A O 1
ATOM 710 N N . VAL A 1 83 ? 7.204 -9.735 -0.734 1.00 94.25 83 VAL A N 1
ATOM 711 C CA . VAL A 1 83 ? 5.984 -10.544 -0.895 1.00 94.25 83 VAL A CA 1
ATOM 712 C C . VAL A 1 83 ? 5.562 -11.167 0.435 1.00 94.25 83 VAL A C 1
ATOM 714 O O . VAL A 1 83 ? 4.390 -11.086 0.806 1.00 94.25 83 VAL A O 1
ATOM 717 N N . LEU A 1 84 ? 6.498 -11.767 1.175 1.00 93.81 84 LEU A N 1
ATOM 718 C CA . LEU A 1 84 ? 6.212 -12.390 2.468 1.00 93.81 84 LEU A CA 1
ATOM 719 C C . LEU A 1 84 ? 5.741 -11.368 3.504 1.00 93.81 84 LEU A C 1
ATOM 721 O O . LEU A 1 84 ? 4.816 -11.651 4.265 1.00 93.81 84 LEU A O 1
ATOM 725 N N . LYS A 1 85 ? 6.358 -10.182 3.543 1.00 93.19 85 LYS A N 1
ATOM 726 C CA . LYS A 1 85 ? 5.924 -9.090 4.420 1.00 93.19 85 LYS A CA 1
ATOM 727 C C . LYS A 1 85 ? 4.514 -8.623 4.053 1.00 93.19 85 LYS A C 1
ATOM 729 O O . LYS A 1 85 ? 3.650 -8.588 4.920 1.00 93.19 85 LYS A O 1
ATOM 734 N N . HIS A 1 86 ? 4.252 -8.373 2.771 1.00 92.31 86 HIS A N 1
ATOM 735 C CA . HIS A 1 86 ? 2.942 -7.928 2.292 1.00 92.31 86 HIS A CA 1
ATOM 736 C C . HIS A 1 86 ? 1.830 -8.943 2.596 1.00 92.31 86 HIS A C 1
ATOM 738 O O . HIS A 1 86 ? 0.744 -8.563 3.020 1.00 92.31 86 HIS A O 1
ATOM 744 N N . LYS A 1 87 ? 2.094 -10.246 2.425 1.00 93.12 87 LYS A N 1
ATOM 745 C CA . LYS A 1 87 ? 1.131 -11.302 2.776 1.00 93.12 87 LYS A CA 1
ATOM 746 C C . LYS A 1 87 ? 0.839 -11.347 4.277 1.00 93.12 87 LYS A C 1
ATOM 748 O O . LYS A 1 87 ? -0.307 -11.566 4.656 1.00 93.12 87 LYS A O 1
ATOM 753 N N . ARG A 1 88 ? 1.853 -11.146 5.127 1.00 92.88 88 ARG A N 1
ATOM 754 C CA . ARG A 1 88 ? 1.673 -11.059 6.586 1.00 92.88 88 ARG A CA 1
ATOM 755 C C . ARG A 1 88 ? 0.818 -9.851 6.971 1.00 92.88 88 ARG A C 1
ATOM 757 O O . ARG A 1 88 ? -0.135 -10.014 7.722 1.00 92.88 88 ARG A O 1
ATOM 764 N N . GLU A 1 89 ? 1.114 -8.682 6.404 1.00 90.12 89 GLU A N 1
ATOM 765 C CA . GLU A 1 89 ? 0.335 -7.448 6.596 1.00 90.12 89 GLU A CA 1
ATOM 766 C C . GLU A 1 89 ? -1.131 -7.632 6.163 1.00 90.12 89 GLU A C 1
ATOM 768 O O . GLU A 1 89 ? -2.042 -7.263 6.900 1.00 90.12 89 GLU A O 1
ATOM 773 N N . ALA A 1 90 ? -1.369 -8.264 5.007 1.00 90.06 90 ALA A N 1
ATOM 774 C CA . ALA A 1 90 ? -2.715 -8.538 4.505 1.00 90.06 90 ALA A CA 1
ATOM 775 C C . ALA A 1 90 ? -3.506 -9.484 5.424 1.00 90.06 90 ALA A C 1
ATOM 777 O O . ALA A 1 90 ? -4.638 -9.173 5.779 1.00 90.06 90 ALA A O 1
ATOM 778 N N . LYS A 1 91 ? -2.894 -10.589 5.874 1.00 93.81 91 LYS A N 1
ATOM 779 C CA . LYS A 1 91 ? -3.522 -11.517 6.831 1.00 93.81 91 LYS A CA 1
ATOM 780 C C . LYS A 1 91 ? -3.854 -10.836 8.156 1.00 93.81 91 LYS A C 1
ATOM 782 O O . LYS A 1 91 ? -4.934 -11.028 8.699 1.00 93.81 91 LYS A O 1
ATOM 787 N N . PHE A 1 92 ? -2.936 -10.024 8.676 1.00 90.81 92 PHE A N 1
ATOM 788 C CA . PHE A 1 92 ? -3.168 -9.271 9.906 1.00 90.81 92 PHE A CA 1
ATOM 789 C C . PHE A 1 92 ? -4.351 -8.304 9.763 1.00 90.81 92 PHE A C 1
ATOM 791 O O . PHE A 1 92 ? -5.203 -8.233 10.645 1.00 90.81 92 PHE A O 1
ATOM 798 N N . TYR A 1 93 ? -4.444 -7.615 8.624 1.00 86.88 93 TYR A N 1
ATOM 799 C CA . TYR A 1 93 ? -5.577 -6.750 8.313 1.00 86.88 93 TYR A CA 1
ATOM 800 C C . TYR A 1 93 ? -6.902 -7.521 8.210 1.00 86.88 93 TYR A C 1
ATOM 802 O O . TYR A 1 93 ? -7.910 -7.071 8.751 1.00 86.88 93 TYR A O 1
ATOM 810 N N . GLU A 1 94 ? -6.909 -8.701 7.586 1.00 91.06 94 GLU A N 1
ATOM 811 C CA . GLU A 1 94 ? -8.086 -9.580 7.549 1.00 91.06 94 GLU A CA 1
ATOM 812 C C . GLU A 1 94 ? -8.535 -9.984 8.959 1.00 91.06 94 GLU A C 1
ATOM 814 O O . GLU A 1 94 ? -9.720 -9.870 9.266 1.00 91.06 94 GLU A O 1
ATOM 819 N N . CYS A 1 95 ? -7.605 -10.354 9.847 1.00 91.50 95 CYS A N 1
ATOM 820 C CA . CYS A 1 95 ? -7.919 -10.653 11.247 1.00 91.50 95 CYS A CA 1
ATOM 821 C C . CYS A 1 95 ? -8.528 -9.448 11.982 1.00 91.50 95 CYS A C 1
ATOM 823 O O . CYS A 1 95 ? -9.445 -9.616 12.786 1.00 91.50 95 CYS A O 1
ATOM 825 N N . ILE A 1 96 ? -8.038 -8.231 11.717 1.00 84.88 96 ILE A N 1
ATOM 826 C CA . ILE A 1 96 ? -8.608 -7.001 12.287 1.00 84.88 96 ILE A CA 1
ATOM 827 C C . ILE A 1 96 ? -10.043 -6.798 11.795 1.00 84.88 96 ILE A C 1
ATOM 829 O O . ILE A 1 96 ? -10.922 -6.545 12.611 1.00 84.88 96 ILE A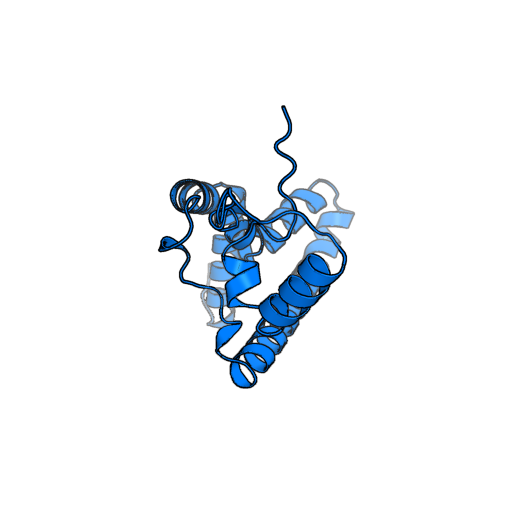 O 1
ATOM 833 N N . ILE A 1 97 ? -10.301 -6.943 10.491 1.00 86.62 97 ILE A N 1
ATOM 834 C CA . ILE A 1 97 ? -11.651 -6.777 9.929 1.00 86.62 97 ILE A CA 1
ATOM 835 C C . ILE A 1 97 ? -12.612 -7.849 10.451 1.00 86.62 97 ILE A C 1
ATOM 837 O O . ILE A 1 97 ? -13.778 -7.549 10.683 1.00 86.62 97 ILE A O 1
ATOM 841 N N . GLN A 1 98 ? -12.149 -9.090 10.633 1.00 89.69 98 GLN A N 1
ATOM 842 C CA . GLN A 1 98 ? -12.974 -10.164 11.195 1.00 89.69 98 GLN A CA 1
ATOM 843 C C . GLN A 1 98 ? -13.436 -9.839 12.618 1.00 89.69 98 GLN A C 1
ATOM 845 O O . GLN A 1 98 ? -14.585 -10.102 12.957 1.00 89.69 98 GLN A O 1
ATOM 850 N N . LYS A 1 99 ? -12.558 -9.244 13.435 1.00 87.12 99 LYS A N 1
ATOM 851 C CA . LYS A 1 99 ? -12.905 -8.790 14.788 1.00 87.12 99 LYS A CA 1
ATOM 852 C C . LYS A 1 99 ? -13.771 -7.534 14.766 1.00 87.12 99 LYS A C 1
ATOM 854 O O . LYS A 1 99 ? -14.716 -7.420 15.533 1.00 87.12 99 LYS A O 1
ATOM 859 N N . GLU A 1 100 ? -13.446 -6.595 13.886 1.00 84.56 100 GLU A N 1
ATOM 860 C CA . GLU A 1 100 ? -14.060 -5.274 13.825 1.00 84.56 100 GLU A CA 1
ATOM 861 C C . GLU A 1 100 ? -14.391 -4.892 12.370 1.00 84.56 100 GLU A C 1
ATOM 863 O O . GLU A 1 100 ? -13.623 -4.183 11.706 1.00 84.56 100 GLU A O 1
ATOM 868 N N . PRO A 1 101 ? -15.570 -5.303 11.857 1.00 81.38 101 PRO A N 1
ATOM 869 C CA . PRO A 1 101 ? -15.941 -5.115 10.450 1.00 81.38 101 PRO A CA 1
ATOM 870 C C . PRO A 1 101 ? -15.984 -3.652 9.993 1.00 81.38 101 PRO A C 1
ATOM 872 O O . PRO A 1 101 ? -15.793 -3.354 8.815 1.00 81.38 101 PRO A O 1
ATOM 875 N N . HIS A 1 102 ? -16.204 -2.726 10.928 1.00 76.44 102 HIS A N 1
ATOM 876 C CA . HIS A 1 102 ? -16.269 -1.288 10.674 1.00 76.44 102 HIS A CA 1
ATOM 877 C C . HIS A 1 102 ? -14.915 -0.667 10.272 1.00 76.44 102 HIS A C 1
ATOM 879 O O . HIS A 1 102 ? -14.893 0.399 9.663 1.00 76.44 102 HIS A O 1
ATOM 885 N N . LEU A 1 103 ? -13.791 -1.344 10.549 1.00 75.75 103 LEU A N 1
ATOM 886 C CA . LEU A 1 103 ? -12.441 -0.924 10.138 1.00 75.75 103 LEU A CA 1
ATOM 887 C C . LEU A 1 103 ? -12.133 -1.270 8.669 1.00 75.75 103 LEU A C 1
ATOM 889 O O . LEU A 1 103 ? -11.045 -0.979 8.152 1.00 75.75 103 LEU A O 1
ATOM 893 N N . LYS A 1 104 ? -13.073 -1.919 7.972 1.00 80.69 104 LYS A N 1
ATOM 894 C CA . LYS A 1 104 ? -12.937 -2.244 6.556 1.00 80.69 104 LYS A CA 1
ATOM 895 C C . LYS A 1 104 ? -12.869 -0.962 5.729 1.00 80.69 104 LYS A C 1
ATOM 897 O O . LYS A 1 104 ? -13.751 -0.111 5.782 1.00 80.69 104 LYS A O 1
ATOM 902 N N . LEU A 1 105 ? -11.821 -0.853 4.915 1.00 82.81 105 LEU A N 1
ATOM 903 C CA . LEU A 1 105 ? -11.644 0.284 4.022 1.00 82.81 105 LEU A CA 1
ATOM 904 C C . LEU A 1 105 ? -12.774 0.307 2.982 1.00 82.81 105 LEU A C 1
ATOM 906 O O . LEU A 1 105 ? -13.073 -0.739 2.392 1.00 82.81 105 LEU A O 1
ATOM 910 N N . PRO A 1 106 ? -13.356 1.483 2.698 1.00 83.25 106 PRO A N 1
ATOM 911 C CA . PRO A 1 106 ? -14.402 1.607 1.694 1.00 83.25 106 PRO A CA 1
ATOM 912 C C . PRO A 1 106 ? -13.865 1.286 0.282 1.00 83.25 106 PRO A C 1
ATOM 914 O O . PRO A 1 106 ? -12.646 1.179 0.073 1.00 83.25 106 PRO A O 1
ATOM 917 N N . PRO A 1 107 ? -14.738 1.061 -0.714 1.00 84.31 107 PRO A N 1
ATOM 918 C CA . PRO A 1 107 ? -14.308 0.779 -2.084 1.00 84.31 107 PRO A CA 1
ATOM 919 C C . PRO A 1 107 ? -13.514 1.951 -2.679 1.00 84.31 107 PRO A C 1
ATOM 921 O O . PRO A 1 107 ? -13.786 3.105 -2.381 1.00 84.31 107 PRO A O 1
ATOM 924 N N . LEU A 1 108 ? -12.539 1.678 -3.559 1.00 82.31 108 LEU A N 1
ATOM 925 C CA . LEU A 1 108 ? -11.670 2.726 -4.130 1.00 82.31 108 LEU A CA 1
ATOM 926 C C . LEU A 1 108 ? -12.457 3.823 -4.881 1.00 82.31 108 LEU A C 1
ATOM 928 O O . LEU A 1 108 ? -12.000 4.958 -4.948 1.00 82.31 108 LEU A O 1
ATOM 932 N N . SER A 1 109 ? -13.641 3.498 -5.406 1.00 83.31 109 SER A N 1
ATOM 933 C CA . SER A 1 109 ? -14.544 4.434 -6.088 1.00 83.31 109 SER A CA 1
ATOM 934 C C . SER A 1 109 ? -15.180 5.478 -5.169 1.00 83.31 109 SER A C 1
ATOM 936 O O . SER A 1 109 ? -15.617 6.511 -5.662 1.00 83.31 109 SER A O 1
ATOM 938 N N . SER A 1 110 ? -15.235 5.243 -3.853 1.00 78.88 110 SER A N 1
ATOM 939 C CA . SER A 1 110 ? -15.810 6.207 -2.908 1.00 78.88 110 SER A CA 1
ATOM 940 C C . SER A 1 110 ? -14.838 7.321 -2.511 1.00 78.88 110 SER A C 1
ATOM 942 O O . SER A 1 110 ? -15.217 8.204 -1.746 1.00 78.88 110 SER A O 1
ATOM 944 N N . TYR A 1 111 ? -13.577 7.246 -2.948 1.00 78.62 111 TYR A N 1
ATOM 945 C CA . TYR A 1 111 ? -12.549 8.234 -2.633 1.00 78.62 111 TYR A CA 1
ATOM 946 C C . TYR A 1 111 ? -12.595 9.372 -3.656 1.00 78.62 111 TYR A C 1
ATOM 948 O O . TYR A 1 111 ? -12.749 9.133 -4.852 1.00 78.62 111 TYR A O 1
ATOM 956 N N . GLU A 1 112 ? -12.421 10.618 -3.216 1.00 80.00 112 GLU A N 1
ATOM 957 C CA . GLU A 1 112 ? -12.463 11.771 -4.127 1.00 80.00 112 GLU A CA 1
ATOM 958 C C . GLU A 1 112 ? -11.320 11.758 -5.146 1.00 80.00 112 GLU A C 1
ATOM 960 O O . GLU A 1 112 ? -11.494 12.134 -6.306 1.00 80.00 112 GLU A O 1
ATOM 965 N N . ASP A 1 113 ? -10.155 11.255 -4.737 1.00 81.62 113 ASP A N 1
ATOM 966 C CA . ASP A 1 113 ? -8.971 11.111 -5.578 1.00 81.62 113 ASP A CA 1
ATOM 967 C C . ASP A 1 113 ? -8.993 9.833 -6.434 1.00 81.62 113 ASP A C 1
ATOM 969 O O . ASP A 1 113 ? -7.969 9.443 -6.997 1.00 81.62 113 ASP A O 1
ATOM 973 N N . TYR A 1 114 ? -10.159 9.194 -6.599 1.00 85.06 114 TYR A N 1
ATOM 974 C CA . TYR A 1 114 ? -10.323 7.985 -7.409 1.00 85.06 114 TYR A CA 1
ATOM 975 C C . TYR A 1 114 ? -9.761 8.141 -8.829 1.00 85.06 114 TYR A C 1
ATOM 977 O O . TYR A 1 114 ? -9.054 7.257 -9.318 1.00 85.06 114 TYR A O 1
ATOM 985 N N . LYS A 1 115 ? -9.998 9.291 -9.478 1.00 88.06 115 LYS A N 1
ATOM 986 C CA . LYS A 1 115 ? -9.444 9.586 -10.812 1.00 88.06 115 LYS A CA 1
ATOM 987 C C . LYS A 1 115 ? -7.911 9.565 -10.812 1.00 88.06 115 LYS A C 1
ATOM 989 O O . LYS A 1 115 ? -7.308 8.997 -11.720 1.00 88.06 115 LYS A O 1
ATOM 994 N N . SER A 1 116 ? -7.280 10.134 -9.786 1.00 85.50 116 SER A N 1
ATOM 995 C CA . SER A 1 116 ? -5.821 10.118 -9.615 1.00 85.50 116 SER A CA 1
ATOM 996 C C . SER A 1 116 ? -5.307 8.704 -9.335 1.00 85.50 116 SER A C 1
ATOM 998 O O . SER A 1 116 ? -4.307 8.286 -9.911 1.00 85.50 116 SER A O 1
ATOM 1000 N N . ALA A 1 117 ? -6.032 7.928 -8.527 1.00 86.88 117 ALA A N 1
ATOM 1001 C CA . ALA A 1 117 ? -5.712 6.533 -8.237 1.00 86.88 117 ALA A CA 1
ATOM 1002 C C . ALA A 1 117 ? -5.767 5.640 -9.494 1.00 86.88 117 ALA A C 1
ATOM 1004 O O . ALA A 1 117 ? -4.927 4.755 -9.666 1.00 86.88 117 ALA A O 1
ATOM 1005 N N . ILE A 1 118 ? -6.725 5.873 -10.401 1.00 91.06 118 ILE A N 1
ATOM 1006 C CA . ILE A 1 118 ? -6.790 5.175 -11.696 1.00 91.06 118 ILE A CA 1
ATOM 1007 C C . ILE A 1 118 ? -5.566 5.503 -12.553 1.00 91.06 118 ILE A C 1
ATOM 1009 O O . ILE A 1 118 ? -4.947 4.584 -13.090 1.00 91.06 118 ILE A O 1
ATOM 1013 N N . ARG A 1 119 ? -5.195 6.785 -12.657 1.00 91.06 119 ARG A N 1
ATOM 1014 C CA . ARG A 1 119 ? -3.999 7.200 -13.409 1.00 91.06 119 ARG A CA 1
ATOM 1015 C C . ARG A 1 119 ? -2.735 6.551 -12.842 1.00 91.06 119 ARG A C 1
ATOM 1017 O O . ARG A 1 119 ? -1.919 6.051 -13.608 1.00 91.06 119 ARG A O 1
ATOM 1024 N N . GLU A 1 120 ? -2.612 6.453 -11.517 1.00 87.75 120 GLU A N 1
ATOM 1025 C CA . GLU A 1 120 ? -1.461 5.798 -10.878 1.00 87.75 120 GLU A CA 1
ATOM 1026 C C . GLU A 1 120 ? -1.353 4.309 -11.255 1.00 87.75 120 GLU A C 1
ATOM 1028 O O . GLU A 1 120 ? -0.256 3.813 -11.515 1.00 87.75 120 GLU A O 1
ATOM 1033 N N . LYS A 1 121 ? -2.480 3.593 -11.390 1.00 88.56 121 LYS A N 1
ATOM 1034 C CA . LYS A 1 121 ? -2.482 2.198 -11.880 1.00 88.56 121 LYS A CA 1
ATOM 1035 C C . LYS A 1 121 ? -1.997 2.059 -13.326 1.00 88.56 121 LYS A C 1
ATOM 1037 O O . LYS A 1 121 ? -1.569 0.975 -13.719 1.00 88.56 121 LYS A O 1
ATOM 1042 N N . GLN A 1 122 ? -2.081 3.120 -14.124 1.00 91.00 122 GLN A N 1
ATOM 1043 C CA . GLN A 1 122 ? -1.632 3.125 -15.518 1.00 91.00 122 GLN A CA 1
ATOM 1044 C C . GLN A 1 122 ? -0.140 3.455 -15.662 1.00 91.00 122 GLN A C 1
ATOM 1046 O O . GLN A 1 122 ? 0.414 3.291 -16.751 1.00 91.00 122 GLN A O 1
ATOM 1051 N N . THR A 1 123 ? 0.530 3.871 -14.581 1.00 92.19 123 THR A N 1
ATOM 1052 C CA . THR A 1 123 ? 1.961 4.194 -14.606 1.00 92.19 123 THR A CA 1
ATOM 1053 C C . THR A 1 123 ? 2.813 2.992 -15.004 1.00 92.19 123 THR A C 1
ATOM 1055 O O . THR A 1 123 ? 2.487 1.835 -14.715 1.00 92.19 123 THR A O 1
ATOM 1058 N N . PHE A 1 124 ? 3.950 3.275 -15.645 1.00 91.50 124 PHE A N 1
ATOM 1059 C CA . PHE A 1 124 ? 4.926 2.255 -16.026 1.00 91.50 124 PHE A CA 1
ATOM 1060 C C . PHE A 1 124 ? 5.346 1.402 -14.825 1.00 91.50 124 PHE A C 1
ATOM 1062 O O . PHE A 1 124 ? 5.296 0.175 -14.896 1.00 91.50 124 PHE A O 1
ATOM 1069 N N . SER A 1 125 ? 5.670 2.048 -13.702 1.00 87.88 125 SER A N 1
ATOM 1070 C CA . SER A 1 125 ? 6.048 1.376 -12.460 1.00 87.88 125 SER A CA 1
ATOM 1071 C C . SER A 1 125 ? 4.974 0.389 -12.013 1.00 87.88 125 SER A C 1
ATOM 1073 O O . SER A 1 125 ? 5.276 -0.774 -11.787 1.00 87.88 125 SER A O 1
ATOM 1075 N N . TYR A 1 126 ? 3.702 0.790 -11.956 1.00 90.75 126 TYR A N 1
ATOM 1076 C CA . TYR A 1 126 ? 2.640 -0.128 -11.547 1.00 90.75 126 TYR A CA 1
ATOM 1077 C C . TYR A 1 126 ? 2.475 -1.310 -12.519 1.00 90.75 126 TYR A C 1
ATOM 1079 O O . TYR A 1 126 ? 2.347 -2.466 -12.095 1.00 90.75 126 TYR A O 1
ATOM 1087 N N . ARG A 1 127 ? 2.506 -1.035 -13.830 1.00 93.69 127 ARG A N 1
ATOM 1088 C CA . ARG A 1 127 ? 2.367 -2.051 -14.885 1.00 93.69 127 ARG A CA 1
ATOM 1089 C C . ARG A 1 127 ? 3.504 -3.067 -14.860 1.00 93.69 127 ARG A C 1
ATOM 1091 O O . ARG A 1 127 ? 3.228 -4.259 -14.961 1.00 93.69 127 ARG A O 1
ATOM 1098 N N . LEU A 1 128 ? 4.743 -2.618 -14.659 1.00 92.88 128 LEU A N 1
ATOM 1099 C CA . LEU A 1 128 ? 5.924 -3.476 -14.550 1.00 92.88 128 LEU A CA 1
ATOM 1100 C C . LEU A 1 128 ? 5.748 -4.528 -13.446 1.00 92.88 128 LEU A C 1
ATOM 1102 O O . LEU A 1 128 ? 5.965 -5.716 -13.659 1.00 92.88 128 LEU A O 1
ATOM 1106 N N . GLY A 1 129 ? 5.299 -4.112 -12.266 1.00 93.62 129 GLY A N 1
ATOM 1107 C CA . GLY A 1 129 ? 5.163 -5.007 -11.113 1.00 93.62 129 GLY A CA 1
ATOM 1108 C C . GLY A 1 129 ? 3.965 -5.923 -11.244 1.00 93.62 129 GLY A C 1
ATOM 1109 O O . GLY A 1 129 ? 4.011 -7.082 -10.839 1.00 93.62 129 GLY A O 1
ATOM 1110 N N . SER A 1 130 ? 2.899 -5.426 -11.872 1.00 94.19 130 SER A N 1
ATOM 1111 C CA . SER A 1 130 ? 1.753 -6.250 -12.239 1.00 94.19 130 SER A CA 1
ATOM 1112 C C . SER A 1 130 ? 2.144 -7.339 -13.242 1.00 94.19 130 SER A C 1
ATOM 1114 O O . SER A 1 130 ? 1.706 -8.480 -13.094 1.00 94.19 130 SER A O 1
ATOM 1116 N N . ALA A 1 131 ? 2.972 -7.009 -14.238 1.00 93.62 131 ALA A N 1
ATOM 1117 C CA . ALA A 1 131 ? 3.496 -7.966 -15.206 1.00 93.62 131 ALA A CA 1
ATOM 1118 C C . ALA A 1 131 ? 4.389 -9.010 -14.525 1.00 93.62 131 ALA A C 1
ATOM 1120 O O . ALA A 1 131 ? 4.188 -10.199 -14.748 1.00 93.62 131 ALA A O 1
ATOM 1121 N N . LEU A 1 132 ? 5.272 -8.589 -13.613 1.00 92.38 132 LEU A N 1
ATOM 1122 C CA . LEU A 1 132 ? 6.090 -9.501 -12.811 1.00 92.38 132 LEU A CA 1
ATOM 1123 C C . LEU A 1 132 ? 5.228 -10.488 -12.011 1.00 92.38 132 LEU A C 1
ATOM 1125 O O . LEU A 1 132 ? 5.440 -11.693 -12.084 1.00 92.38 132 LEU A O 1
ATOM 1129 N N . ILE A 1 133 ? 4.217 -10.005 -11.281 1.00 92.25 133 ILE A N 1
ATOM 1130 C CA . ILE A 1 133 ? 3.316 -10.882 -10.516 1.00 92.25 133 ILE A CA 1
ATOM 1131 C C . ILE A 1 133 ? 2.601 -11.872 -11.444 1.00 92.25 133 ILE A C 1
ATOM 1133 O O . ILE A 1 133 ? 2.440 -13.041 -11.089 1.00 92.25 133 ILE A O 1
ATOM 1137 N N . LYS A 1 134 ? 2.156 -11.419 -12.623 1.00 92.12 134 LYS A N 1
ATOM 1138 C CA . LYS A 1 134 ? 1.493 -12.276 -13.615 1.00 92.12 134 LYS A CA 1
ATOM 1139 C C . LYS A 1 134 ? 2.450 -13.344 -14.157 1.00 92.12 134 LYS A C 1
ATOM 1141 O O . LYS A 1 134 ? 2.059 -14.508 -14.226 1.00 92.12 134 LYS A O 1
ATOM 1146 N N . ALA A 1 135 ? 3.690 -12.973 -14.465 1.00 88.88 135 ALA A N 1
ATOM 1147 C CA . ALA A 1 135 ? 4.741 -13.890 -14.896 1.00 88.88 135 ALA A CA 1
ATOM 1148 C C . ALA A 1 135 ? 5.047 -14.937 -13.811 1.00 88.88 135 ALA A C 1
ATOM 1150 O O . ALA A 1 135 ? 4.988 -16.131 -14.071 1.00 88.88 135 ALA A O 1
ATOM 1151 N N . CYS A 1 136 ? 5.236 -14.533 -12.552 1.00 85.75 136 CYS A N 1
ATOM 1152 C CA . CYS A 1 136 ? 5.481 -15.485 -11.462 1.00 85.75 136 CYS A CA 1
ATOM 1153 C C . CYS A 1 136 ? 4.304 -16.453 -11.237 1.00 85.75 136 CYS A C 1
ATOM 1155 O O . CYS A 1 136 ? 4.511 -17.628 -10.938 1.00 85.75 136 CYS A O 1
ATOM 1157 N N . LYS A 1 137 ? 3.058 -15.979 -11.385 1.00 84.56 137 LYS A N 1
ATOM 1158 C CA . LYS A 1 137 ? 1.858 -16.826 -11.260 1.00 84.56 137 LYS A CA 1
ATOM 1159 C C . LYS A 1 137 ? 1.711 -17.835 -12.400 1.00 84.56 137 LYS A C 1
ATOM 1161 O O . LYS A 1 137 ? 1.177 -18.914 -12.165 1.00 84.56 137 LYS A O 1
ATOM 1166 N N . THR A 1 138 ? 2.111 -17.466 -13.615 1.00 82.88 138 THR A N 1
ATOM 1167 C CA . THR A 1 138 ? 2.050 -18.340 -14.801 1.00 82.88 138 THR A CA 1
ATOM 1168 C C . THR A 1 138 ? 3.199 -19.344 -14.806 1.00 82.88 138 THR A C 1
ATOM 1170 O O . THR A 1 138 ? 2.963 -20.523 -15.050 1.00 82.88 138 THR A O 1
ATOM 1173 N N . PHE A 1 139 ? 4.393 -18.921 -14.390 1.00 75.31 139 PHE A N 1
ATOM 1174 C CA . PHE A 1 139 ? 5.556 -19.791 -14.225 1.00 75.31 139 PHE A CA 1
ATOM 1175 C C . PHE A 1 139 ? 5.299 -20.942 -13.239 1.00 75.31 139 PHE A C 1
ATOM 1177 O O . PHE A 1 139 ? 5.578 -22.096 -13.545 1.00 75.31 139 PHE A O 1
ATOM 1184 N N . HIS A 1 140 ? 4.670 -20.671 -12.087 1.00 65.44 140 HIS A N 1
ATOM 1185 C CA . HIS A 1 140 ? 4.333 -21.723 -11.113 1.00 65.44 140 HIS A CA 1
ATOM 1186 C C . HIS A 1 140 ? 3.311 -22.755 -11.636 1.00 65.44 140 HIS A C 1
ATOM 1188 O O . HIS A 1 140 ? 3.153 -23.815 -11.043 1.00 65.44 140 HIS A O 1
ATOM 1194 N N . LYS A 1 141 ? 2.618 -22.460 -12.743 1.00 68.38 141 LYS A N 1
ATOM 1195 C CA . LYS A 1 141 ? 1.674 -23.371 -13.406 1.00 68.38 141 LYS A CA 1
ATOM 1196 C C . LYS A 1 141 ? 2.286 -24.109 -14.605 1.00 68.38 141 LYS A C 1
ATOM 1198 O O . LYS A 1 141 ? 1.540 -24.694 -15.380 1.00 68.38 141 LYS A O 1
ATOM 1203 N N . GLY A 1 142 ? 3.610 -24.064 -14.775 1.00 62.56 142 GLY A N 1
ATOM 1204 C CA . GLY A 1 142 ? 4.297 -24.717 -15.892 1.00 62.56 142 GLY A CA 1
ATOM 1205 C C . GLY A 1 142 ? 4.195 -23.963 -17.221 1.00 62.56 142 GLY A C 1
ATOM 1206 O O . GLY A 1 142 ? 4.417 -24.555 -18.271 1.00 62.56 142 GLY A O 1
ATOM 1207 N N . GLY A 1 143 ? 3.852 -22.669 -17.201 1.00 54.66 143 GLY A N 1
ATOM 1208 C CA . GLY A 1 143 ? 3.885 -21.838 -18.403 1.00 54.66 143 GLY A CA 1
ATOM 1209 C C . GLY A 1 143 ? 5.324 -21.629 -18.875 1.00 54.66 143 GLY A C 1
ATOM 1210 O O . GLY A 1 143 ? 6.093 -20.942 -18.202 1.00 54.66 143 GLY A O 1
ATOM 1211 N N . ILE A 1 144 ? 5.669 -22.231 -20.012 1.00 49.38 144 ILE A N 1
ATOM 1212 C CA . ILE A 1 144 ? 6.878 -21.917 -20.783 1.00 49.38 144 ILE A CA 1
ATOM 1213 C C . ILE A 1 144 ? 6.709 -20.479 -21.326 1.00 49.38 144 ILE A C 1
ATOM 1215 O O . ILE A 1 144 ? 5.588 -20.143 -21.721 1.00 49.38 144 ILE A O 1
ATOM 1219 N N . PRO A 1 145 ? 7.742 -19.615 -21.252 1.00 53.12 145 PRO A N 1
ATOM 1220 C CA . PRO A 1 145 ? 7.669 -18.222 -21.703 1.00 53.12 145 PRO A CA 1
ATOM 1221 C C . PRO A 1 145 ? 7.281 -18.065 -23.175 1.00 53.12 145 PRO A C 1
ATOM 1223 O O . PRO A 1 145 ? 7.646 -18.946 -23.984 1.00 53.12 145 PRO A O 1
#

Mean predicted aligned error: 10.58 Å

Foldseek 3Di:
DPPPPDVVLEPLCVLQPVCVVVVVVVCVVVVDDDPPPHNPDQAPCLQVVLCLDLLLVLLVLCVVQVVDPVSVVCSVVVNVVSVVVSVVVVVVVVVVCVVPVSNDDDDSVSGPCSVVSVVSCVDPSSVNSVVVVVVVVCVVVVDDD

Solvent-accessible surface area (backbone atoms only — not comparable to full-atom values): 8278 Å² total; per-residue (Å²): 132,84,77,81,75,53,79,85,31,27,54,59,54,62,61,54,36,79,64,46,63,60,54,50,53,54,40,44,75,71,73,48,79,82,81,85,77,61,68,72,43,63,48,80,47,28,45,58,54,52,57,67,33,69,29,31,53,45,24,51,52,46,72,71,25,62,88,37,74,72,34,48,72,47,39,65,61,54,49,51,52,50,53,56,50,51,54,50,53,50,52,54,50,50,55,47,29,73,78,39,62,68,64,52,78,76,63,59,81,80,22,77,33,26,70,57,20,54,54,52,58,69,32,68,55,31,45,54,14,45,48,50,54,52,50,56,60,40,46,79,70,71,51,77,133